Protein AF-A0A8S3BWY0-F1 (afdb_monomer_lite)

Structure (mmCIF, N/CA/C/O backbone):
data_AF-A0A8S3BWY0-F1
#
_entry.id   AF-A0A8S3BWY0-F1
#
loop_
_atom_site.group_PDB
_atom_site.id
_atom_site.type_symbol
_atom_site.label_atom_id
_atom_site.label_alt_id
_atom_site.label_comp_id
_atom_site.label_asym_id
_atom_site.label_entity_id
_atom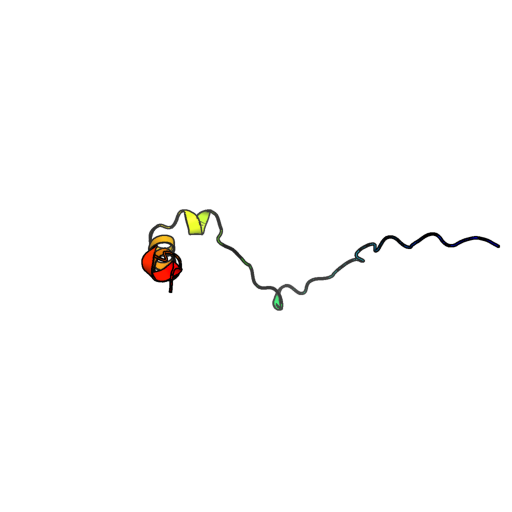_site.label_seq_id
_atom_site.pdbx_PDB_ins_code
_atom_site.Cartn_x
_atom_site.Cartn_y
_atom_site.Cartn_z
_atom_site.occupancy
_atom_site.B_iso_or_equiv
_atom_site.auth_seq_id
_atom_site.auth_comp_id
_atom_site.auth_asym_id
_atom_site.auth_atom_id
_atom_site.pdbx_PDB_model_num
ATOM 1 N N . MET A 1 1 ? 27.924 -35.518 -35.533 1.00 45.69 1 MET A N 1
ATOM 2 C CA . MET A 1 1 ? 26.786 -35.570 -34.587 1.00 45.69 1 MET A CA 1
ATOM 3 C C . MET A 1 1 ? 27.191 -34.857 -33.304 1.00 45.69 1 MET A C 1
ATOM 5 O O . MET A 1 1 ? 28.024 -35.385 -32.586 1.00 45.69 1 MET A O 1
ATOM 9 N N . ALA A 1 2 ? 26.659 -33.665 -33.030 1.00 50.47 2 ALA A N 1
ATOM 10 C CA . ALA A 1 2 ? 26.865 -32.970 -31.758 1.00 50.47 2 ALA A CA 1
ATOM 11 C C . ALA A 1 2 ? 25.487 -32.689 -31.145 1.00 50.47 2 ALA A C 1
ATOM 13 O O . ALA A 1 2 ? 24.698 -31.921 -31.696 1.00 50.47 2 ALA A O 1
ATOM 14 N N . LYS A 1 3 ? 25.166 -33.399 -30.058 1.00 57.72 3 LYS A N 1
ATOM 15 C CA . LYS A 1 3 ? 23.905 -33.277 -29.317 1.00 57.72 3 LYS A CA 1
ATOM 16 C C . LYS A 1 3 ? 23.832 -31.882 -28.683 1.00 57.72 3 LYS A C 1
ATOM 18 O O . LYS A 1 3 ? 24.636 -31.566 -27.813 1.00 57.72 3 LYS A O 1
ATOM 23 N N . ARG A 1 4 ? 22.867 -31.060 -29.109 1.00 57.53 4 ARG A N 1
ATOM 24 C CA . ARG A 1 4 ? 22.479 -29.831 -28.400 1.00 57.53 4 ARG A CA 1
ATOM 25 C C . ARG A 1 4 ? 21.755 -30.249 -27.118 1.00 57.53 4 ARG A C 1
ATOM 27 O O . ARG A 1 4 ? 20.669 -30.813 -27.196 1.00 57.53 4 ARG A O 1
ATOM 34 N N . GLY A 1 5 ? 22.391 -30.038 -25.966 1.00 61.50 5 GLY A N 1
ATOM 35 C CA . GLY A 1 5 ? 21.737 -30.175 -24.662 1.00 61.50 5 GLY A CA 1
ATOM 36 C C . GLY A 1 5 ? 20.588 -29.167 -24.502 1.00 61.50 5 GLY A C 1
ATOM 37 O O . GLY A 1 5 ? 20.520 -28.202 -25.272 1.00 61.50 5 GLY A O 1
ATOM 38 N N . PRO A 1 6 ? 19.672 -29.384 -23.543 1.00 59.50 6 PRO A N 1
ATOM 39 C CA . PRO A 1 6 ? 18.514 -28.519 -23.348 1.00 59.50 6 PRO A CA 1
ATOM 40 C C . PRO A 1 6 ? 18.973 -27.092 -23.018 1.00 59.50 6 PRO A C 1
ATOM 42 O O . PRO A 1 6 ? 19.791 -26.887 -22.119 1.00 59.50 6 PRO A O 1
ATOM 45 N N . LYS A 1 7 ? 18.471 -26.110 -23.778 1.00 63.84 7 LYS A N 1
ATOM 46 C CA . LYS A 1 7 ? 18.603 -24.687 -23.447 1.00 63.84 7 LYS A CA 1
ATOM 47 C C . LYS A 1 7 ? 17.946 -24.497 -22.080 1.00 63.84 7 LYS A C 1
ATOM 49 O O . LYS A 1 7 ? 16.760 -24.770 -21.952 1.00 63.84 7 LYS A O 1
ATOM 54 N N . LYS A 1 8 ? 18.713 -24.068 -21.077 1.00 63.06 8 LYS A N 1
ATOM 55 C CA . LYS A 1 8 ? 18.124 -23.466 -19.881 1.00 63.06 8 LYS A CA 1
ATOM 56 C C . LYS A 1 8 ? 17.365 -22.231 -20.357 1.00 63.06 8 LYS A C 1
ATOM 58 O O . LYS A 1 8 ? 17.921 -21.458 -21.138 1.00 63.06 8 LYS A O 1
ATOM 63 N N . ASP A 1 9 ? 16.109 -22.105 -19.958 1.00 64.94 9 ASP A N 1
ATOM 64 C CA . ASP A 1 9 ? 15.299 -20.917 -20.190 1.00 64.94 9 ASP A CA 1
ATOM 65 C C . ASP A 1 9 ? 15.925 -19.756 -19.406 1.00 64.94 9 ASP A C 1
ATOM 67 O O . ASP A 1 9 ? 15.564 -19.494 -18.263 1.00 64.94 9 ASP A O 1
ATOM 71 N N . ASP A 1 10 ? 16.946 -19.117 -19.980 1.00 68.38 10 ASP A N 1
ATOM 72 C CA . ASP A 1 10 ? 17.446 -17.832 -19.508 1.00 68.38 10 ASP A CA 1
ATOM 73 C C . ASP A 1 10 ? 16.288 -16.842 -19.687 1.00 68.38 10 ASP A C 1
ATOM 75 O O . ASP A 1 10 ? 15.891 -16.591 -20.834 1.00 68.38 10 ASP A O 1
ATOM 79 N N . PRO A 1 11 ? 15.689 -16.313 -18.603 1.00 69.62 11 PRO A N 1
ATOM 80 C CA . PRO A 1 11 ? 14.696 -15.268 -18.744 1.00 69.62 11 PRO A CA 1
ATOM 81 C C . PRO A 1 11 ? 15.451 -14.068 -19.312 1.00 69.62 11 PRO A C 1
ATOM 83 O O . PRO A 1 11 ? 16.236 -13.429 -18.617 1.00 69.62 11 PRO A O 1
ATOM 86 N N . GLY A 1 12 ? 15.308 -13.829 -20.616 1.00 80.56 12 GLY A N 1
ATOM 87 C CA . GLY A 1 12 ? 15.979 -12.723 -21.289 1.00 80.56 12 GLY A CA 1
ATOM 88 C C . GLY A 1 12 ? 15.693 -11.384 -20.601 1.00 80.56 12 GLY A C 1
ATOM 89 O O . GLY A 1 12 ? 14.776 -11.266 -19.794 1.00 80.56 12 GLY A O 1
ATOM 90 N N . MET A 1 13 ? 16.475 -10.356 -20.929 1.00 85.38 13 MET A N 1
ATOM 91 C CA . MET A 1 13 ? 16.307 -9.011 -20.370 1.00 85.38 13 MET A CA 1
ATOM 92 C C . MET A 1 13 ? 14.867 -8.501 -20.582 1.00 85.38 13 MET A C 1
ATOM 94 O O . MET A 1 13 ? 14.444 -8.296 -21.721 1.00 85.38 13 MET A O 1
ATOM 98 N N . ILE A 1 14 ? 14.123 -8.289 -19.493 1.00 87.62 14 ILE A N 1
ATOM 99 C CA . ILE A 1 14 ? 12.763 -7.735 -19.520 1.00 87.62 14 ILE A CA 1
ATOM 100 C C . ILE A 1 14 ? 12.850 -6.237 -19.233 1.00 87.62 14 ILE A C 1
ATOM 102 O O . ILE A 1 14 ? 13.339 -5.828 -18.181 1.00 87.62 14 ILE A O 1
ATOM 106 N N . PHE A 1 15 ? 12.352 -5.418 -20.158 1.00 90.44 15 PHE A N 1
ATOM 107 C CA . PHE A 1 15 ? 12.235 -3.974 -19.968 1.00 90.44 15 PHE A CA 1
ATOM 108 C C . PHE A 1 15 ? 10.819 -3.635 -19.503 1.00 90.44 15 PHE A C 1
ATOM 110 O O . PHE A 1 15 ? 9.844 -3.973 -20.173 1.00 90.44 15 PHE A O 1
ATOM 117 N N . LEU A 1 16 ? 10.714 -2.972 -18.353 1.00 92.69 16 LEU A N 1
ATOM 118 C CA . LEU A 1 16 ? 9.446 -2.501 -17.801 1.00 92.69 16 LEU A CA 1
ATOM 119 C C . LEU A 1 16 ? 9.223 -1.042 -18.199 1.00 92.69 16 LEU A C 1
ATOM 121 O O . LEU A 1 16 ? 10.148 -0.232 -18.151 1.00 92.69 16 LEU A O 1
ATOM 125 N N . ILE A 1 17 ? 7.986 -0.711 -18.564 1.00 95.12 17 ILE A N 1
ATOM 126 C CA . ILE A 1 17 ? 7.545 0.671 -18.765 1.00 95.12 17 ILE A CA 1
ATOM 127 C C . ILE A 1 17 ? 6.867 1.106 -17.459 1.00 95.12 17 ILE A C 1
ATOM 129 O O . ILE A 1 17 ? 5.810 0.554 -17.152 1.00 95.12 17 ILE A O 1
ATOM 133 N N . PRO A 1 18 ? 7.424 2.065 -16.694 1.00 93.12 18 PRO A N 1
ATOM 134 C CA . PRO A 1 18 ? 6.887 2.448 -15.384 1.00 93.12 18 PRO A CA 1
ATOM 135 C C . PRO A 1 18 ? 5.415 2.864 -15.420 1.00 93.12 18 PRO A C 1
ATOM 137 O O . PRO A 1 18 ? 4.657 2.496 -14.534 1.00 93.12 18 PRO A O 1
ATOM 140 N N . GLU A 1 19 ? 4.994 3.534 -16.493 1.00 96.38 19 GLU A N 1
ATOM 141 C CA . GLU A 1 19 ? 3.609 3.981 -16.694 1.00 96.38 19 GLU A CA 1
ATOM 142 C C . GLU A 1 19 ? 2.596 2.832 -16.844 1.00 96.38 19 GLU A C 1
ATOM 144 O O . GLU A 1 19 ? 1.394 3.039 -16.706 1.00 96.38 19 GLU A O 1
ATOM 149 N N . LEU A 1 20 ? 3.062 1.614 -17.145 1.00 94.19 20 LEU A N 1
ATOM 150 C CA . LEU A 1 20 ? 2.222 0.414 -17.230 1.00 94.19 20 LEU A CA 1
ATOM 151 C C . LEU A 1 20 ? 2.276 -0.435 -15.95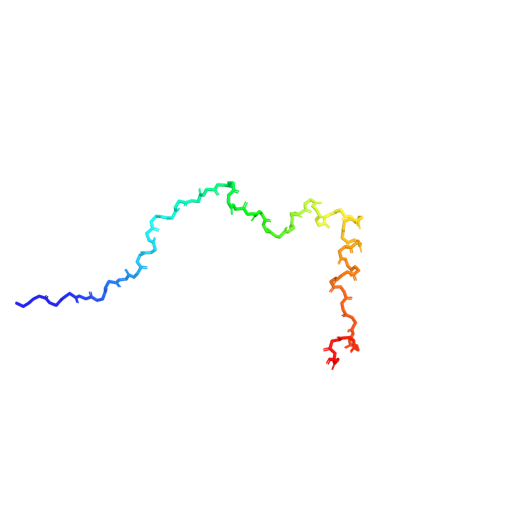5 1.00 94.19 20 LEU A C 1
ATOM 153 O O . LEU A 1 20 ? 1.583 -1.448 -15.861 1.00 94.19 20 LEU A O 1
ATOM 157 N N . CYS A 1 21 ? 3.111 -0.064 -14.985 1.00 91.19 21 CYS A N 1
ATOM 158 C CA . CYS A 1 21 ? 3.296 -0.806 -13.750 1.00 91.19 21 CYS A CA 1
ATOM 159 C C . CYS A 1 21 ? 2.589 -0.100 -12.594 1.00 91.19 21 CYS A C 1
ATOM 161 O O . CYS A 1 21 ? 2.759 1.095 -12.368 1.00 91.19 21 CYS A O 1
ATOM 163 N N . CYS A 1 22 ? 1.843 -0.864 -11.802 1.00 93.12 22 CYS A N 1
ATOM 164 C CA . CYS A 1 22 ? 1.291 -0.379 -10.545 1.00 93.12 22 CYS A CA 1
ATOM 165 C C . CYS A 1 22 ? 2.144 -0.887 -9.386 1.00 93.12 22 CYS A C 1
ATOM 167 O O . CYS A 1 22 ? 2.503 -2.066 -9.341 1.00 93.12 22 CYS A O 1
ATOM 169 N N . ILE A 1 23 ? 2.446 -0.006 -8.431 1.00 91.00 23 ILE A N 1
ATOM 170 C CA . ILE A 1 23 ? 3.072 -0.420 -7.176 1.00 91.00 23 ILE A CA 1
ATOM 171 C C . ILE A 1 23 ? 2.063 -1.280 -6.421 1.00 91.00 23 ILE A C 1
ATOM 173 O O . ILE A 1 23 ? 0.907 -0.901 -6.243 1.00 91.00 23 ILE A O 1
ATOM 177 N N . THR A 1 24 ? 2.512 -2.448 -5.985 1.00 92.25 24 THR A N 1
ATOM 178 C CA . THR A 1 24 ? 1.703 -3.386 -5.212 1.00 92.25 24 THR A CA 1
ATOM 179 C C . THR A 1 24 ? 2.168 -3.432 -3.768 1.00 92.25 24 THR A C 1
ATOM 181 O O . THR A 1 24 ? 3.350 -3.243 -3.480 1.00 92.25 24 THR A O 1
ATOM 184 N N . GLY A 1 25 ? 1.260 -3.803 -2.872 1.00 90.38 25 GLY A N 1
ATOM 185 C CA . GLY A 1 25 ? 1.562 -3.926 -1.453 1.00 90.38 25 GLY A CA 1
ATOM 186 C C . GLY A 1 25 ? 1.497 -2.590 -0.719 1.00 90.38 25 GLY A C 1
ATOM 187 O O . GLY 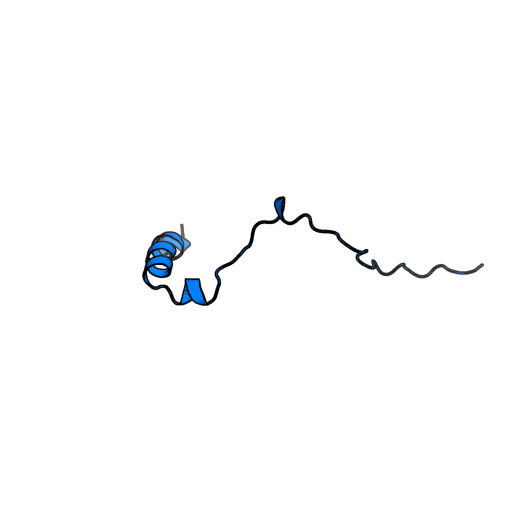A 1 25 ? 1.064 -1.575 -1.255 1.00 90.38 25 GLY A O 1
ATOM 188 N N . ILE A 1 26 ? 1.884 -2.629 0.552 1.00 92.12 26 ILE A N 1
ATOM 189 C CA . ILE A 1 26 ? 1.762 -1.513 1.492 1.00 92.12 26 ILE A CA 1
ATOM 190 C C . ILE A 1 26 ? 3.164 -1.221 2.019 1.00 92.12 26 ILE A C 1
ATOM 192 O O . ILE A 1 26 ? 3.826 -2.143 2.508 1.00 92.12 26 ILE A O 1
ATOM 196 N N . SER A 1 27 ? 3.614 0.031 1.917 1.00 93.69 27 SER A N 1
ATOM 197 C CA . SER A 1 27 ? 4.908 0.456 2.459 1.00 93.69 27 SER A CA 1
ATOM 198 C C . SER A 1 27 ? 4.913 0.429 3.991 1.00 93.69 27 SER A C 1
ATOM 200 O O . SER A 1 27 ? 3.863 0.481 4.632 1.00 93.69 27 SER A O 1
ATOM 202 N N . ASP A 1 28 ? 6.098 0.412 4.602 1.00 93.25 28 ASP A N 1
ATOM 203 C CA . ASP A 1 28 ? 6.211 0.449 6.067 1.00 93.25 28 ASP A CA 1
ATOM 204 C C . ASP A 1 28 ? 5.620 1.728 6.669 1.00 93.25 28 ASP A C 1
ATOM 206 O O . ASP A 1 28 ? 4.978 1.678 7.715 1.00 93.25 28 ASP A O 1
ATOM 210 N N . SER A 1 29 ? 5.749 2.861 5.975 1.00 93.69 29 SER A N 1
ATOM 211 C CA . SER A 1 29 ? 5.121 4.120 6.386 1.00 93.69 29 SER A CA 1
ATOM 212 C C . SER A 1 29 ? 3.593 4.030 6.409 1.00 93.69 29 SER A C 1
ATOM 214 O O . SER A 1 29 ? 2.968 4.488 7.3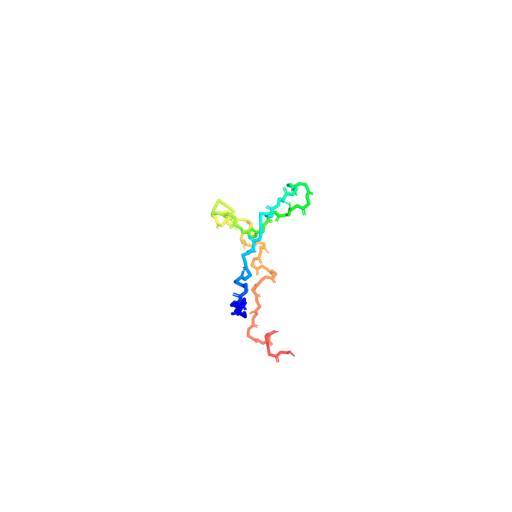59 1.00 93.69 29 SER A O 1
ATOM 216 N N . MET A 1 30 ? 2.988 3.392 5.404 1.00 92.81 30 MET A N 1
ATOM 217 C CA . MET A 1 30 ? 1.542 3.168 5.352 1.00 92.81 30 MET A CA 1
ATOM 218 C C . MET A 1 30 ? 1.092 2.165 6.422 1.00 92.81 30 MET A C 1
ATOM 220 O O . MET A 1 30 ? 0.042 2.347 7.024 1.00 92.81 30 MET A O 1
ATOM 224 N N . ARG A 1 31 ? 1.895 1.133 6.718 1.00 91.06 31 ARG A N 1
ATOM 225 C CA . ARG A 1 31 ? 1.615 0.190 7.818 1.00 91.06 31 ARG A CA 1
ATOM 226 C C . ARG A 1 31 ? 1.649 0.855 9.193 1.00 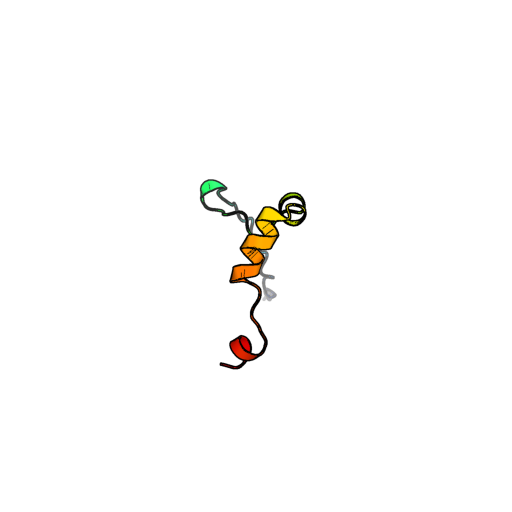91.06 31 ARG A C 1
ATOM 228 O O . ARG A 1 31 ? 0.932 0.417 10.088 1.00 91.06 31 ARG A O 1
ATOM 235 N N . GLN A 1 32 ? 2.491 1.872 9.369 1.00 94.56 32 GLN A N 1
ATOM 236 C CA . GLN A 1 32 ? 2.572 2.657 10.603 1.00 94.56 32 GLN A CA 1
ATOM 237 C C . GLN A 1 32 ? 1.430 3.675 10.737 1.00 94.56 32 GLN A C 1
ATOM 239 O O . GLN A 1 32 ? 1.176 4.159 11.841 1.00 94.56 32 GLN A O 1
ATOM 244 N N . ASP A 1 33 ? 0.718 3.982 9.650 1.00 95.62 33 ASP A N 1
ATOM 245 C CA . ASP A 1 33 ? -0.469 4.831 9.685 1.00 95.62 33 ASP A CA 1
ATOM 246 C C . ASP A 1 33 ? -1.691 4.041 10.187 1.00 95.62 33 ASP A C 1
ATOM 248 O O . ASP A 1 33 ? -2.294 3.220 9.488 1.00 95.62 33 ASP A O 1
ATOM 252 N N . PHE A 1 34 ? -2.079 4.318 11.432 1.00 92.88 34 PHE A N 1
ATOM 253 C CA . PHE A 1 34 ? -3.226 3.683 12.078 1.00 92.88 34 PHE A CA 1
ATOM 254 C C . PHE A 1 34 ? -4.567 4.028 11.430 1.00 92.88 34 PHE A C 1
ATOM 256 O O . PHE A 1 34 ? -5.489 3.217 11.508 1.00 92.88 34 PHE A O 1
ATOM 263 N N . SER A 1 35 ? -4.706 5.204 10.814 1.00 94.69 35 SER A N 1
ATOM 264 C CA . SER A 1 35 ? -5.949 5.581 10.139 1.00 94.69 35 SER A CA 1
ATOM 265 C C . SER A 1 35 ? -6.159 4.698 8.915 1.00 94.69 35 SER A C 1
ATOM 267 O O . SER A 1 35 ? -7.217 4.089 8.756 1.00 94.69 35 SER A O 1
ATOM 269 N N . LEU A 1 36 ? -5.110 4.565 8.104 1.00 93.62 36 LEU A N 1
ATOM 270 C CA . LEU A 1 36 ? -5.123 3.760 6.889 1.00 93.62 36 LEU A CA 1
ATOM 271 C C . LEU A 1 36 ? -5.315 2.268 7.198 1.00 93.62 36 LEU A C 1
ATOM 273 O O . LEU A 1 36 ? -6.152 1.606 6.585 1.00 93.62 36 LEU A O 1
ATOM 277 N N . MET A 1 37 ? -4.604 1.734 8.195 1.00 94.25 37 MET A N 1
ATOM 278 C CA . MET A 1 37 ? -4.751 0.328 8.591 1.00 94.25 37 MET A CA 1
ATOM 279 C C . MET A 1 37 ? -6.120 0.020 9.210 1.00 94.25 37 MET A C 1
ATOM 281 O O . MET A 1 37 ? -6.639 -1.081 9.019 1.00 94.25 37 MET A O 1
ATOM 285 N N . LYS A 1 38 ? -6.732 0.976 9.921 1.00 94.31 38 LYS A N 1
ATOM 286 C CA . LYS A 1 38 ? -8.079 0.816 10.484 1.00 94.31 38 LYS A CA 1
ATOM 287 C C . LYS A 1 38 ? -9.131 0.669 9.390 1.00 94.31 38 LYS A C 1
ATOM 289 O O . LYS A 1 38 ? -9.964 -0.226 9.486 1.00 94.31 38 LYS A O 1
ATOM 294 N N . GLU A 1 39 ? -9.076 1.509 8.360 1.00 94.00 39 GLU A N 1
ATOM 295 C CA . GLU A 1 39 ? -9.982 1.410 7.212 1.00 94.00 39 GLU A CA 1
ATOM 296 C C . GLU A 1 39 ? -9.749 0.112 6.428 1.00 94.00 39 GLU A C 1
ATOM 298 O O . GLU A 1 39 ? -10.697 -0.600 6.103 1.00 94.00 39 GLU A O 1
ATOM 303 N N . MET A 1 40 ? -8.488 -0.269 6.205 1.00 92.88 40 MET A N 1
ATOM 304 C CA . MET A 1 40 ? -8.168 -1.533 5.535 1.00 92.88 40 MET A CA 1
ATOM 305 C C . MET A 1 40 ? -8.674 -2.759 6.295 1.00 92.88 40 MET A C 1
ATOM 307 O O . MET A 1 40 ? -9.128 -3.728 5.679 1.00 92.88 40 MET A O 1
ATOM 311 N N . SER A 1 41 ? -8.618 -2.731 7.628 1.00 91.50 41 SER A N 1
ATOM 312 C CA . SER A 1 41 ? -9.129 -3.815 8.464 1.00 91.50 41 SER A CA 1
ATOM 313 C C . SER A 1 41 ? -10.618 -4.053 8.238 1.00 91.50 41 SER A C 1
ATOM 315 O O . SER A 1 41 ? -11.040 -5.195 8.335 1.00 91.50 41 SER A O 1
ATOM 317 N N . THR A 1 42 ? -11.419 -3.041 7.901 1.00 92.12 42 THR A N 1
ATOM 318 C CA . THR A 1 42 ? -12.855 -3.226 7.629 1.00 92.12 42 THR A CA 1
ATOM 319 C C . THR A 1 42 ? -13.112 -4.164 6.449 1.00 92.12 42 THR A C 1
ATOM 321 O O . THR A 1 42 ? -14.078 -4.916 6.475 1.00 92.12 42 THR A O 1
ATOM 324 N N . TYR A 1 43 ? -12.236 -4.157 5.442 1.00 90.44 43 TYR A N 1
ATOM 325 C CA . TYR A 1 43 ? -12.396 -4.970 4.231 1.00 90.44 43 TYR A CA 1
ATOM 326 C C . TYR A 1 43 ? -11.611 -6.283 4.263 1.00 90.44 43 TYR A C 1
ATOM 328 O O . TYR A 1 43 ? -11.933 -7.220 3.541 1.00 90.44 43 TYR A O 1
ATOM 336 N N . THR A 1 44 ? -10.550 -6.350 5.067 1.00 90.44 44 THR A N 1
ATOM 337 C CA . THR A 1 44 ? -9.648 -7.513 5.115 1.00 90.44 44 THR A CA 1
ATOM 338 C C . THR A 1 44 ? -9.896 -8.415 6.323 1.00 90.44 44 THR A C 1
ATOM 340 O O . THR A 1 44 ? -9.536 -9.594 6.300 1.00 90.44 44 THR A O 1
ATOM 343 N N . HIS A 1 45 ? -10.518 -7.898 7.384 1.00 90.00 45 HIS A N 1
ATOM 344 C CA . HIS A 1 45 ? -10.845 -8.672 8.572 1.00 90.00 45 HIS A CA 1
ATOM 345 C C . HIS A 1 45 ? -12.148 -9.450 8.372 1.00 90.00 45 HIS A C 1
ATOM 347 O O . HIS A 1 45 ? -13.234 -8.946 8.636 1.00 90.00 45 HIS A O 1
ATOM 353 N N . VAL A 1 46 ? -12.020 -10.706 7.950 1.00 90.12 46 VAL A N 1
ATOM 354 C CA . VAL A 1 46 ? -13.154 -11.629 7.802 1.00 90.12 46 VAL A CA 1
ATOM 355 C C . VAL A 1 46 ? -13.274 -12.497 9.054 1.00 90.12 46 VAL A C 1
ATOM 357 O O . VAL A 1 46 ? -12.308 -13.195 9.411 1.00 90.12 46 VAL A O 1
ATOM 360 N N . GLY A 1 47 ? -14.434 -12.454 9.716 1.00 89.94 47 GLY A N 1
ATOM 361 C CA . GLY A 1 47 ? -14.737 -13.256 10.900 1.00 89.94 47 GLY A CA 1
ATOM 362 C C . GLY A 1 47 ? -14.871 -14.750 10.581 1.00 89.94 47 GLY A C 1
ATOM 363 O O . GLY A 1 47 ? -15.057 -15.123 9.428 1.00 89.94 47 GLY A O 1
ATOM 364 N N . PRO A 1 48 ? -14.774 -15.647 11.578 1.00 87.75 48 PRO A N 1
ATOM 365 C CA . PRO A 1 48 ? -14.802 -17.089 11.338 1.00 87.75 48 PRO A CA 1
ATOM 366 C C . PRO A 1 48 ? -16.079 -17.544 10.625 1.00 87.75 48 PRO A C 1
ATOM 368 O O . PRO A 1 48 ? -15.976 -18.294 9.667 1.00 87.75 48 PRO A O 1
ATOM 371 N N . ASN A 1 49 ? -17.255 -17.052 11.026 1.00 90.00 49 ASN A N 1
ATOM 372 C CA . ASN A 1 49 ? -18.522 -17.426 10.388 1.00 90.00 49 ASN A CA 1
ATOM 373 C C . ASN A 1 49 ? -18.573 -17.015 8.905 1.00 90.00 49 ASN A C 1
ATOM 375 O O . ASN A 1 49 ? -18.954 -17.829 8.076 1.00 90.00 49 ASN A O 1
ATOM 379 N N . GLU A 1 50 ? -18.100 -15.809 8.570 1.00 87.44 50 GLU A N 1
ATOM 380 C CA . GLU A 1 50 ? -18.021 -15.305 7.186 1.00 87.44 50 GLU A CA 1
ATOM 381 C C . GLU A 1 50 ? -16.997 -16.061 6.321 1.00 87.44 50 GLU A C 1
ATOM 383 O O . GLU A 1 50 ? -17.029 -15.966 5.101 1.00 87.44 50 GLU A O 1
ATOM 388 N N . ARG A 1 51 ? -16.057 -16.800 6.928 1.00 86.44 51 ARG A N 1
ATOM 389 C CA . ARG A 1 51 ? -15.111 -17.660 6.192 1.00 86.44 51 ARG A CA 1
ATOM 390 C C . ARG A 1 51 ? -15.673 -19.044 5.873 1.00 86.44 51 ARG A C 1
ATOM 392 O O . ARG A 1 51 ? -15.055 -19.751 5.082 1.00 86.44 51 ARG A O 1
ATOM 399 N N . PHE A 1 52 ? -16.725 -19.469 6.574 1.00 85.12 52 PHE A N 1
ATOM 400 C CA . PHE A 1 52 ? -17.308 -20.806 6.440 1.00 85.12 52 PHE A CA 1
ATOM 401 C C . PHE A 1 52 ? -18.540 -20.845 5.525 1.00 85.12 52 PHE A C 1
ATOM 403 O O . PHE A 1 52 ? -18.928 -21.948 5.140 1.00 85.12 52 PHE A O 1
ATOM 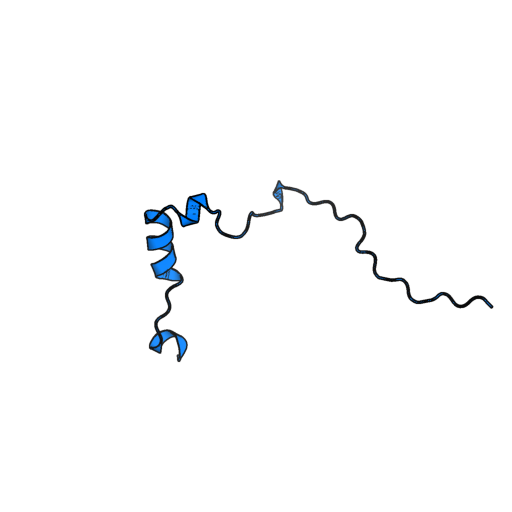410 N N . GLU A 1 53 ? -19.142 -19.694 5.202 1.00 63.59 53 GLU A N 1
ATOM 411 C CA . GLU A 1 53 ? -20.076 -19.567 4.067 1.00 63.59 53 GLU A CA 1
ATOM 412 C C . GLU A 1 53 ? -19.357 -19.789 2.729 1.00 63.59 53 GLU A C 1
ATOM 414 O O . GLU A 1 53 ? -19.939 -20.501 1.878 1.00 63.59 53 GLU A O 1
#

pLDDT: mean 84.42, std 13.62, range [45.69, 96.38]

InterPro domains:
  IPR036085 PAZ domain superfamily [SSF101690] (4-52)

Radius of gyration: 22.56 Å; chains: 1; bounding box: 47×41×47 Å

Sequence (53 aa):
MAKRGPKKDDPGMIFLIPELCCITGISDSMRQDFSLMKEMSTYTHVGPNERFE

Secondary structure (DSSP, 8-state):
----PPPP-----PPP-GGG----S--HHHHH-HHHHHHHHHHH---HHHHH-

Foldseek 3Di:
DDDDDDDDPPVPDDDDDVVPDDDDDADPVCVPDPVNVVVVCVVVVDDPVNVVD

Organism: NCBI:txid392030